Protein AF-A0A8X7U246-F1 (afdb_monomer_lite)

Organism: Brassica carinata (NCBI:txid52824)

pLDDT: mean 84.56, std 9.8, range [58.06, 97.25]

Structure (mmCIF, N/CA/C/O backbone):
data_AF-A0A8X7U246-F1
#
_entry.id   AF-A0A8X7U246-F1
#
loop_
_atom_site.group_PDB
_atom_site.id
_atom_site.type_symbol
_atom_site.label_atom_id
_atom_site.label_alt_id
_atom_site.label_comp_id
_atom_site.label_asym_id
_atom_site.label_entity_id
_atom_site.label_seq_id
_atom_site.pdbx_PDB_ins_code
_atom_site.Cartn_x
_atom_site.Cartn_y
_atom_site.Cartn_z
_atom_site.occupancy
_atom_site.B_iso_or_equiv
_atom_site.auth_seq_id
_atom_site.auth_comp_id
_atom_site.auth_asym_id
_atom_site.auth_atom_id
_atom_site.pdbx_PDB_model_num
ATOM 1 N N . MET A 1 1 ? -0.675 -18.477 -18.132 1.00 85.25 1 MET A N 1
ATOM 2 C CA . MET A 1 1 ? 0.510 -18.354 -17.237 1.00 85.25 1 MET A CA 1
ATOM 3 C C . MET A 1 1 ? 0.251 -17.284 -16.170 1.00 85.25 1 MET A C 1
ATOM 5 O O . MET A 1 1 ? -0.617 -16.451 -16.395 1.00 85.25 1 MET A O 1
ATOM 9 N N . ILE A 1 2 ? 0.934 -17.283 -15.015 1.00 87.19 2 ILE A N 1
ATOM 10 C CA . ILE A 1 2 ? 0.775 -16.245 -13.965 1.00 87.19 2 ILE A CA 1
ATOM 11 C C . ILE A 1 2 ? 1.991 -15.308 -13.967 1.00 87.19 2 ILE A C 1
ATOM 13 O O . ILE A 1 2 ? 3.134 -15.756 -13.953 1.00 87.19 2 ILE A O 1
ATOM 17 N N . CYS A 1 3 ? 1.748 -13.997 -13.953 1.00 85.56 3 CYS A N 1
ATOM 18 C CA . CYS A 1 3 ? 2.778 -12.969 -13.800 1.00 85.56 3 CYS A CA 1
ATOM 19 C C . CYS A 1 3 ? 3.376 -13.012 -12.384 1.00 85.56 3 CYS A C 1
ATOM 21 O O . CYS A 1 3 ? 2.757 -12.506 -11.459 1.00 85.56 3 CYS A O 1
ATOM 23 N N . ARG A 1 4 ? 4.598 -13.518 -12.174 1.00 81.94 4 ARG A N 1
ATOM 24 C CA . ARG A 1 4 ? 5.212 -13.522 -10.821 1.00 81.94 4 ARG A CA 1
ATOM 25 C C . ARG A 1 4 ? 5.522 -12.127 -10.260 1.00 81.94 4 ARG A C 1
ATOM 27 O O . ARG A 1 4 ? 5.638 -11.960 -9.057 1.00 81.94 4 ARG A O 1
ATOM 34 N N . LYS A 1 5 ? 5.613 -11.110 -11.124 1.00 77.44 5 LYS A N 1
ATOM 35 C CA . LYS A 1 5 ? 5.835 -9.707 -10.723 1.00 77.44 5 LYS A CA 1
ATOM 36 C C . LYS A 1 5 ? 4.570 -9.006 -10.219 1.00 77.44 5 LYS A C 1
ATOM 38 O O . LYS A 1 5 ? 4.666 -7.935 -9.638 1.00 77.44 5 LYS A O 1
ATOM 43 N N . CYS A 1 6 ? 3.389 -9.538 -10.524 1.00 82.62 6 CYS A N 1
ATOM 44 C CA . CYS A 1 6 ? 2.127 -8.824 -10.324 1.00 82.62 6 CYS A CA 1
ATOM 45 C C . CYS A 1 6 ? 0.922 -9.727 -10.020 1.00 82.62 6 CYS A C 1
ATOM 47 O O . CYS A 1 6 ? -0.204 -9.240 -9.987 1.00 82.62 6 CYS A O 1
ATOM 49 N N . TYR A 1 7 ? 1.152 -11.034 -9.877 1.00 82.31 7 TYR A N 1
ATOM 50 C CA . TYR A 1 7 ? 0.203 -12.130 -9.637 1.00 82.31 7 TYR A CA 1
ATOM 51 C C . TYR A 1 7 ? -1.037 -12.191 -10.549 1.00 82.31 7 TYR A C 1
ATOM 53 O O . TYR A 1 7 ? -1.953 -12.973 -10.318 1.00 82.31 7 TYR A O 1
ATOM 61 N N . ALA A 1 8 ? -1.062 -11.425 -11.642 1.00 85.69 8 ALA A N 1
ATOM 62 C CA . ALA A 1 8 ? -2.147 -11.465 -12.613 1.00 85.69 8 ALA A CA 1
ATOM 63 C C . ALA A 1 8 ? -2.108 -12.753 -13.455 1.00 85.69 8 ALA A C 1
ATOM 65 O O . ALA A 1 8 ? -1.037 -13.182 -13.899 1.00 85.69 8 ALA A O 1
ATOM 66 N N . ARG A 1 9 ? -3.285 -13.327 -13.741 1.00 89.69 9 ARG A N 1
ATOM 67 C CA . ARG A 1 9 ? -3.438 -14.359 -14.777 1.00 89.69 9 ARG A CA 1
ATOM 68 C C . ARG A 1 9 ? -3.222 -13.731 -16.156 1.00 89.69 9 ARG A C 1
ATOM 70 O O . ARG A 1 9 ? -3.802 -12.693 -16.465 1.00 89.69 9 ARG A O 1
ATOM 77 N N . LEU A 1 10 ? -2.375 -14.364 -16.961 1.00 87.50 10 LEU A N 1
ATOM 78 C CA . LEU A 1 10 ? -2.046 -13.972 -18.328 1.00 87.50 10 LEU A CA 1
ATOM 79 C C . LEU A 1 10 ? -2.591 -14.990 -19.325 1.00 87.50 10 LEU A C 1
ATOM 81 O O . LEU A 1 10 ? -2.579 -16.201 -19.065 1.00 87.50 10 LEU A O 1
ATOM 85 N N . HIS A 1 11 ? -2.982 -14.473 -20.489 1.00 91.62 11 HIS A N 1
ATOM 86 C CA . HIS A 1 11 ? -3.364 -15.270 -21.646 1.00 91.62 11 HIS A CA 1
ATOM 87 C C . HIS A 1 11 ? -2.231 -16.244 -22.042 1.00 91.62 11 HIS A C 1
ATOM 89 O O . HIS A 1 11 ? -1.060 -15.876 -21.918 1.00 91.62 11 HIS A O 1
ATOM 95 N N . PRO A 1 12 ? -2.524 -17.465 -22.529 1.00 90.19 12 PRO A N 1
ATOM 96 C CA . PRO A 1 12 ? -1.502 -18.475 -22.836 1.00 90.19 12 PRO A CA 1
ATOM 97 C C . PRO A 1 12 ? -0.451 -18.043 -23.867 1.00 90.19 12 PRO A C 1
ATOM 99 O O . PRO A 1 12 ? 0.676 -18.514 -23.813 1.00 90.19 12 PRO A O 1
ATOM 102 N N . ARG A 1 13 ? -0.802 -17.119 -24.772 1.00 91.75 13 ARG A N 1
ATOM 103 C CA . ARG A 1 13 ? 0.113 -16.547 -25.781 1.00 91.75 13 ARG A CA 1
ATOM 104 C C . ARG A 1 13 ? 0.877 -15.299 -25.315 1.00 91.75 13 ARG A C 1
ATOM 106 O O . ARG A 1 13 ? 1.617 -14.711 -26.094 1.00 91.75 13 ARG A O 1
ATOM 113 N N . ALA A 1 14 ? 0.670 -14.840 -24.083 1.00 88.88 14 ALA A N 1
ATOM 114 C CA . ALA A 1 14 ? 1.340 -13.642 -23.594 1.00 88.88 14 ALA A CA 1
ATOM 115 C C . ALA A 1 14 ? 2.805 -13.949 -23.247 1.00 88.88 14 ALA A C 1
ATOM 117 O O . ALA A 1 14 ? 3.074 -14.692 -22.306 1.00 88.88 14 ALA A O 1
ATOM 118 N N . VAL A 1 15 ? 3.741 -13.331 -23.970 1.00 86.06 15 VAL A N 1
ATOM 119 C CA . VAL A 1 15 ? 5.191 -13.444 -23.711 1.00 86.06 15 VAL A CA 1
ATOM 120 C C . VAL A 1 15 ? 5.674 -12.511 -22.593 1.00 86.06 15 VAL A C 1
ATOM 122 O O . VAL A 1 15 ? 6.714 -12.747 -21.986 1.00 86.06 15 VAL A O 1
ATOM 125 N N . ASN A 1 16 ? 4.905 -11.464 -22.276 1.00 81.19 16 ASN A N 1
ATOM 126 C CA . ASN A 1 16 ? 5.168 -10.553 -21.166 1.00 81.19 16 ASN A CA 1
ATOM 127 C C . ASN A 1 16 ? 3.856 -10.029 -20.561 1.00 81.19 16 ASN A C 1
ATOM 129 O O . ASN A 1 16 ? 2.810 -9.995 -21.211 1.00 81.19 16 ASN A O 1
ATOM 133 N N . CYS A 1 17 ? 3.910 -9.597 -19.303 1.00 85.69 17 CYS A N 1
ATOM 134 C CA . CYS A 1 17 ? 2.797 -8.907 -18.670 1.00 85.69 17 CYS A CA 1
ATOM 135 C C . CYS A 1 17 ? 2.791 -7.426 -19.075 1.00 85.69 17 CYS A C 1
ATOM 137 O O . CYS A 1 17 ? 3.802 -6.749 -18.927 1.00 85.69 17 CYS A O 1
ATOM 139 N N . MET A 1 18 ? 1.648 -6.909 -19.535 1.00 78.06 18 MET A N 1
ATOM 140 C CA . MET A 1 18 ? 1.472 -5.488 -19.890 1.00 78.06 18 MET A CA 1
ATOM 141 C C . MET A 1 18 ? 0.794 -4.666 -18.782 1.00 78.06 18 MET A C 1
ATOM 143 O O . MET A 1 18 ? 0.366 -3.533 -18.996 1.00 78.06 18 MET A O 1
ATOM 147 N N . LYS A 1 19 ? 0.619 -5.234 -17.583 1.00 78.25 19 LYS A N 1
ATOM 148 C CA . LYS A 1 19 ? -0.090 -4.539 -16.505 1.00 78.25 19 LYS A CA 1
ATOM 149 C C . LYS A 1 19 ? 0.774 -3.368 -16.035 1.00 78.25 19 LYS A C 1
ATOM 151 O O . LYS A 1 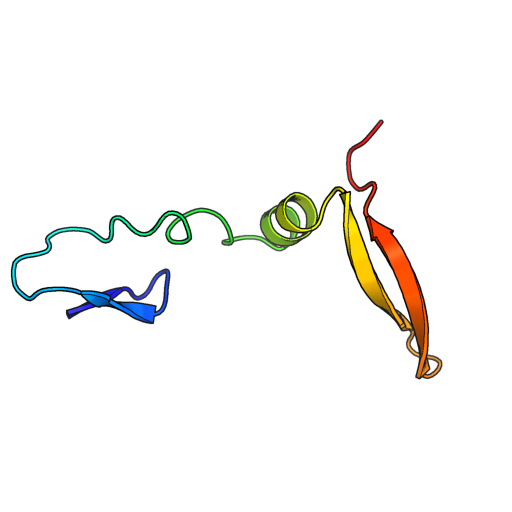19 ? 1.894 -3.590 -15.602 1.00 78.25 19 LYS A O 1
ATOM 156 N N . LYS A 1 20 ? 0.227 -2.147 -16.002 1.00 66.19 20 LYS A N 1
ATOM 157 C CA . LYS A 1 20 ? 0.911 -0.936 -15.487 1.00 66.19 20 LYS A CA 1
ATOM 158 C C . LYS A 1 20 ? 1.538 -1.116 -14.089 1.00 66.19 20 LYS A C 1
ATOM 160 O O . LYS A 1 20 ? 2.504 -0.445 -13.759 1.00 66.19 20 LYS A O 1
ATOM 165 N N . LYS A 1 21 ? 0.998 -2.037 -13.273 1.00 66.25 21 LYS A N 1
ATOM 166 C CA . LYS A 1 21 ? 1.535 -2.420 -11.951 1.00 66.25 21 LYS A CA 1
ATOM 167 C C . LYS A 1 21 ? 2.765 -3.338 -12.006 1.00 66.25 21 LYS A C 1
ATOM 169 O O . LYS A 1 21 ? 3.469 -3.441 -11.008 1.00 66.25 21 LYS A O 1
ATOM 174 N N . CYS A 1 22 ? 3.018 -4.051 -13.106 1.00 67.44 22 CYS A N 1
ATOM 175 C CA . CYS A 1 22 ? 4.193 -4.908 -13.206 1.00 67.44 22 CYS A CA 1
ATOM 176 C C . CYS A 1 22 ? 5.421 -4.043 -13.524 1.00 67.44 22 CYS A C 1
ATOM 178 O O . CYS A 1 22 ? 5.583 -3.562 -14.639 1.00 67.44 22 CYS A O 1
ATOM 180 N N . GLY A 1 23 ? 6.279 -3.823 -12.526 1.00 62.22 23 GLY A N 1
ATOM 181 C CA . GLY A 1 23 ? 7.582 -3.187 -12.749 1.00 62.22 23 GLY A CA 1
ATOM 182 C C . GLY A 1 23 ? 8.041 -2.169 -11.712 1.00 62.22 23 GLY A C 1
ATOM 183 O O . GLY A 1 23 ? 9.239 -1.927 -11.667 1.00 62.22 23 GLY A O 1
ATOM 184 N N . ASN A 1 24 ? 7.165 -1.634 -10.856 1.00 61.34 24 ASN A N 1
ATOM 185 C CA . ASN A 1 24 ? 7.491 -0.403 -10.120 1.00 61.34 24 ASN A CA 1
ATOM 186 C C . ASN A 1 24 ? 7.306 -0.466 -8.597 1.00 61.34 24 ASN A C 1
ATOM 188 O O . ASN A 1 24 ? 6.998 0.545 -7.984 1.00 61.34 24 ASN A O 1
ATOM 192 N N . SER A 1 25 ? 7.457 -1.637 -7.979 1.00 58.06 25 SER A N 1
ATOM 193 C CA . SER A 1 25 ? 7.478 -1.764 -6.514 1.00 58.06 25 SER A CA 1
ATOM 194 C C . SER A 1 25 ? 8.432 -2.876 -6.085 1.00 58.06 25 SER A C 1
ATOM 196 O O . SER A 1 25 ? 8.000 -3.927 -5.612 1.00 58.06 25 SER A O 1
ATOM 198 N N . LYS A 1 26 ? 9.729 -2.700 -6.359 1.00 67.56 26 LYS A N 1
ATOM 199 C CA . LYS A 1 26 ? 10.762 -3.675 -5.965 1.00 67.56 26 LYS A CA 1
ATOM 200 C C . LYS A 1 26 ? 11.429 -3.291 -4.650 1.00 67.56 26 LYS A C 1
ATOM 202 O O . LYS A 1 26 ? 11.980 -4.156 -3.981 1.00 67.56 26 LYS A O 1
ATOM 207 N N . THR A 1 27 ? 11.374 -2.011 -4.293 1.00 80.94 27 THR A N 1
ATOM 208 C CA . THR A 1 27 ? 12.019 -1.456 -3.106 1.00 80.94 27 THR A CA 1
ATOM 209 C C . THR A 1 27 ? 11.008 -0.725 -2.218 1.00 80.94 27 THR A C 1
ATOM 211 O O . THR A 1 27 ? 9.983 -0.246 -2.712 1.00 80.94 27 THR A O 1
ATOM 214 N N . PRO A 1 28 ? 11.288 -0.569 -0.913 1.00 84.38 28 PRO A N 1
ATOM 215 C CA . PRO A 1 28 ? 10.471 0.265 -0.029 1.00 84.38 28 PRO A CA 1
ATOM 216 C C . PRO A 1 28 ? 10.322 1.710 -0.534 1.00 84.38 28 PRO A C 1
ATOM 218 O O . PRO A 1 28 ? 9.258 2.311 -0.404 1.00 84.38 28 PRO A O 1
ATOM 221 N N . ALA A 1 29 ? 11.352 2.254 -1.188 1.00 85.56 29 ALA A N 1
ATOM 222 C CA . ALA A 1 29 ? 11.312 3.596 -1.766 1.00 85.56 29 ALA A CA 1
ATOM 223 C C . ALA A 1 29 ? 10.265 3.729 -2.885 1.00 85.56 29 ALA A C 1
ATOM 225 O O . ALA A 1 29 ? 9.635 4.777 -3.024 1.00 85.56 29 ALA A O 1
ATOM 226 N N . ASP A 1 30 ? 10.040 2.671 -3.664 1.00 83.75 30 ASP A N 1
ATOM 227 C CA . ASP A 1 30 ? 9.007 2.667 -4.700 1.00 83.75 30 ASP A CA 1
ATOM 228 C C . ASP A 1 30 ? 7.597 2.748 -4.101 1.00 83.75 30 ASP A C 1
ATOM 230 O O . ASP A 1 30 ? 6.727 3.446 -4.628 1.00 83.75 30 ASP A O 1
ATOM 234 N N . PHE A 1 31 ? 7.378 2.072 -2.968 1.00 84.12 31 PHE A N 1
ATOM 235 C CA . PHE A 1 31 ? 6.127 2.170 -2.221 1.00 84.12 31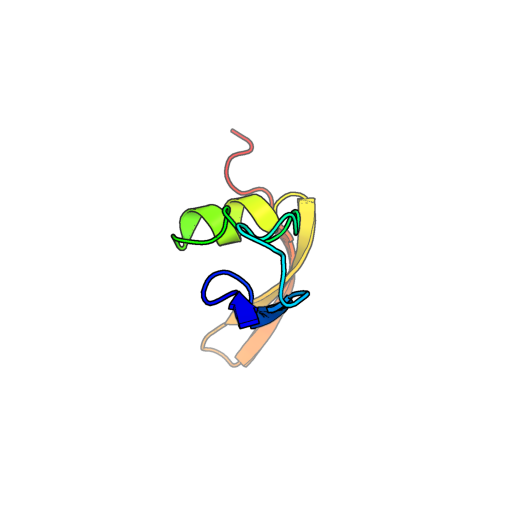 PHE A CA 1
ATOM 236 C C . PHE A 1 31 ? 5.898 3.603 -1.731 1.00 84.12 31 PHE A C 1
ATOM 238 O O . PHE A 1 31 ? 4.834 4.163 -1.997 1.00 84.12 31 PHE A O 1
ATOM 245 N N . LEU A 1 32 ? 6.910 4.226 -1.118 1.00 88.25 32 LEU A N 1
ATOM 246 C CA . LEU A 1 32 ? 6.830 5.608 -0.630 1.00 88.25 32 LEU A CA 1
ATOM 247 C C . LEU A 1 32 ? 6.529 6.609 -1.757 1.00 88.25 32 LEU A C 1
ATOM 249 O O . LEU A 1 32 ? 5.674 7.478 -1.606 1.00 88.25 32 LEU A O 1
ATOM 253 N N . LYS A 1 33 ? 7.144 6.437 -2.934 1.00 86.06 33 LYS A N 1
ATOM 254 C CA . LYS A 1 33 ? 6.822 7.241 -4.126 1.00 86.06 33 LYS A CA 1
ATOM 255 C C . LYS A 1 33 ? 5.373 7.043 -4.586 1.00 86.06 33 LYS A C 1
ATOM 257 O O . LYS A 1 33 ? 4.738 7.996 -5.029 1.00 86.06 33 LYS A O 1
ATOM 262 N N . SER A 1 34 ? 4.835 5.824 -4.480 1.00 83.06 34 SER A N 1
ATOM 263 C CA . SER A 1 34 ? 3.478 5.491 -4.942 1.00 83.06 34 SER A CA 1
ATOM 264 C C . SER A 1 34 ? 2.346 6.068 -4.079 1.00 83.06 34 SER A C 1
ATOM 266 O O . SER A 1 34 ? 1.217 6.200 -4.563 1.00 83.06 34 SER A O 1
ATOM 268 N N . ILE A 1 35 ? 2.634 6.404 -2.817 1.00 87.94 35 ILE A N 1
ATOM 269 C CA . ILE A 1 35 ? 1.666 6.961 -1.858 1.00 87.94 35 ILE A CA 1
ATOM 270 C C . ILE A 1 35 ? 1.749 8.489 -1.734 1.00 87.94 35 ILE A C 1
ATOM 272 O O . ILE A 1 35 ? 0.938 9.087 -1.029 1.00 87.94 35 ILE A O 1
ATOM 276 N N . ARG A 1 36 ? 2.690 9.136 -2.433 1.00 88.06 36 ARG A N 1
ATOM 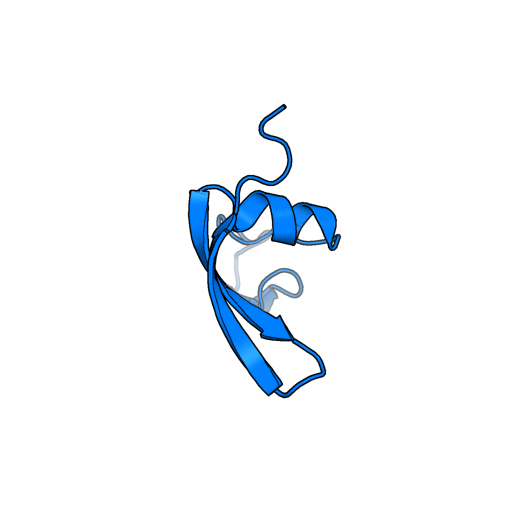277 C CA . ARG A 1 36 ? 2.856 10.594 -2.414 1.00 88.06 36 ARG A CA 1
ATOM 278 C C . ARG A 1 36 ? 1.574 11.307 -2.863 1.00 88.06 36 ARG A C 1
ATOM 280 O O . ARG A 1 36 ? 0.986 10.947 -3.882 1.00 88.06 36 ARG A O 1
ATOM 287 N N . GLY A 1 37 ? 1.150 12.310 -2.095 1.00 87.50 37 GLY A N 1
ATOM 288 C CA . GLY A 1 37 ? -0.061 13.105 -2.334 1.00 87.50 37 GLY A CA 1
ATOM 289 C C . GLY A 1 37 ? -1.379 12.352 -2.122 1.00 87.50 37 GLY A C 1
ATOM 290 O O . GLY A 1 37 ? -2.447 12.912 -2.347 1.00 87.50 37 GLY A O 1
ATOM 291 N N . ARG A 1 38 ? -1.337 11.081 -1.703 1.00 90.50 38 ARG A N 1
ATOM 292 C CA . ARG A 1 38 ? -2.537 10.294 -1.404 1.00 90.50 38 ARG A CA 1
ATOM 293 C C . ARG A 1 38 ? -2.829 10.332 0.096 1.00 90.50 38 ARG A C 1
ATOM 295 O O . ARG A 1 38 ? -1.879 10.351 0.884 1.00 90.50 38 ARG A O 1
ATOM 302 N N . PRO A 1 39 ? -4.110 10.306 0.506 1.00 93.44 39 PRO A N 1
ATOM 303 C CA . PRO A 1 39 ? -4.469 10.080 1.897 1.00 93.44 39 PRO A CA 1
ATOM 304 C C . PRO A 1 39 ? -3.918 8.734 2.367 1.00 93.44 39 PRO A C 1
ATOM 306 O O . PRO A 1 39 ? -4.133 7.704 1.726 1.00 93.44 39 PRO A O 1
ATOM 309 N N . VAL A 1 40 ? -3.207 8.750 3.484 1.00 94.19 40 VAL A N 1
ATOM 310 C CA . VAL A 1 40 ? -2.629 7.573 4.126 1.00 94.19 40 VAL A CA 1
ATOM 311 C C . VAL A 1 40 ? -3.003 7.551 5.599 1.00 94.19 40 VAL A C 1
ATOM 313 O O . VAL A 1 40 ? -3.256 8.594 6.204 1.00 94.19 40 VAL A O 1
ATOM 316 N N . VAL A 1 41 ? -3.028 6.346 6.166 1.00 94.81 41 VAL A N 1
ATOM 317 C CA . VAL A 1 41 ? -3.141 6.127 7.608 1.00 94.81 41 VAL A CA 1
ATOM 318 C C . VAL A 1 41 ? -1.826 5.536 8.104 1.00 94.81 41 VAL A C 1
ATOM 320 O O . VAL A 1 41 ? -1.331 4.572 7.522 1.00 94.81 41 VAL A O 1
ATOM 323 N N . VAL A 1 42 ? -1.255 6.122 9.152 1.00 93.31 42 VAL A N 1
ATOM 324 C CA . VAL A 1 42 ? -0.013 5.683 9.790 1.00 93.31 42 VAL A CA 1
ATOM 325 C C . VAL A 1 42 ? -0.340 5.211 11.195 1.00 93.31 42 VAL A C 1
ATOM 327 O O . VAL A 1 42 ? -0.798 5.996 12.022 1.00 93.31 42 VAL A O 1
ATOM 330 N N . LYS A 1 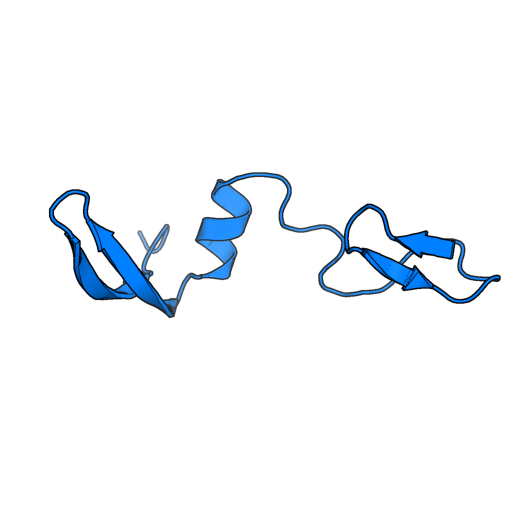43 ? -0.079 3.933 11.459 1.00 96.19 43 LYS A N 1
ATOM 331 C CA . LYS A 1 43 ? -0.260 3.334 12.776 1.00 96.19 43 LYS A CA 1
ATOM 332 C C . LYS A 1 43 ? 1.046 3.385 13.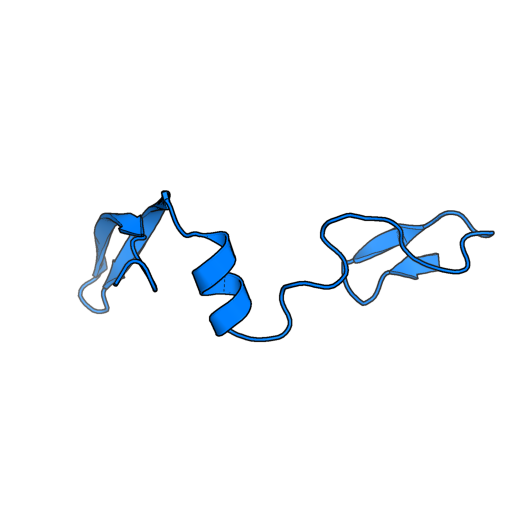559 1.00 96.19 43 LYS A C 1
ATOM 334 O O . LYS A 1 43 ? 2.057 2.857 13.099 1.00 96.19 43 LYS A O 1
ATOM 339 N N . LEU A 1 44 ? 1.025 4.026 14.723 1.00 94.62 44 LEU A N 1
ATOM 340 C CA . LEU A 1 44 ? 2.172 4.092 15.627 1.00 94.62 44 LEU A CA 1
ATOM 341 C C . LEU A 1 44 ? 2.240 2.860 16.536 1.00 94.62 44 LEU A C 1
ATOM 343 O O . LEU A 1 44 ? 1.234 2.198 16.789 1.00 94.62 44 LEU A O 1
ATOM 347 N N . ASN A 1 45 ? 3.420 2.607 17.105 1.00 96.25 45 ASN A N 1
ATOM 348 C CA . ASN A 1 45 ? 3.640 1.529 18.080 1.00 96.25 45 ASN A CA 1
ATOM 349 C C . ASN A 1 45 ? 2.780 1.685 19.348 1.00 96.25 45 ASN A C 1
ATOM 351 O O . ASN A 1 45 ? 2.467 0.697 20.001 1.00 96.25 45 ASN A O 1
ATOM 355 N N . SER A 1 46 ? 2.361 2.913 19.669 1.00 96.12 46 SER A N 1
ATOM 356 C CA . SER A 1 46 ? 1.413 3.213 20.750 1.00 96.12 46 SER A CA 1
ATOM 357 C C . SER A 1 46 ? -0.034 2.814 20.432 1.00 96.12 46 SER A C 1
ATOM 359 O O . SER A 1 46 ? -0.909 2.965 21.278 1.00 96.12 46 SER A O 1
ATOM 361 N N . GLY A 1 47 ? -0.309 2.340 19.213 1.00 94.88 47 GLY A N 1
ATOM 362 C CA . GLY A 1 47 ? -1.642 1.958 18.750 1.00 94.88 47 GLY A CA 1
ATOM 363 C C . GLY A 1 47 ? -2.466 3.100 18.149 1.00 94.88 47 GLY A C 1
ATOM 364 O O . GLY A 1 47 ? -3.565 2.836 17.671 1.00 94.88 47 GLY A O 1
ATOM 365 N N . LEU A 1 48 ? -1.947 4.334 18.130 1.00 96.12 48 LEU A N 1
ATOM 366 C CA . LEU A 1 48 ? -2.620 5.498 17.541 1.00 96.12 48 LEU A CA 1
ATOM 367 C C . LEU A 1 48 ? -2.553 5.488 16.005 1.00 96.12 48 LEU A C 1
ATOM 369 O O . LEU A 1 48 ? -1.492 5.236 15.431 1.00 96.12 48 LEU A O 1
ATOM 373 N N . ASP A 1 49 ? -3.667 5.836 15.356 1.00 97.25 49 ASP A N 1
ATOM 374 C CA . ASP A 1 49 ? -3.784 5.970 13.901 1.00 97.25 49 ASP A CA 1
ATOM 375 C C . ASP A 1 49 ? -3.804 7.449 13.481 1.00 97.25 49 ASP A C 1
ATOM 377 O O . ASP A 1 49 ? -4.743 8.188 13.781 1.00 97.25 49 ASP A O 1
ATOM 381 N N . TYR A 1 50 ? -2.796 7.877 12.724 1.00 95.31 50 TYR A N 1
ATOM 382 C CA . TYR A 1 50 ? -2.716 9.216 12.138 1.00 95.31 50 TYR A CA 1
ATOM 383 C C . TYR A 1 50 ? -3.163 9.197 10.685 1.00 95.31 50 TYR A C 1
ATOM 385 O O . TYR A 1 50 ? -2.760 8.321 9.928 1.00 95.31 50 TYR A O 1
ATOM 393 N N . ARG A 1 51 ? -3.955 10.185 10.262 1.00 95.1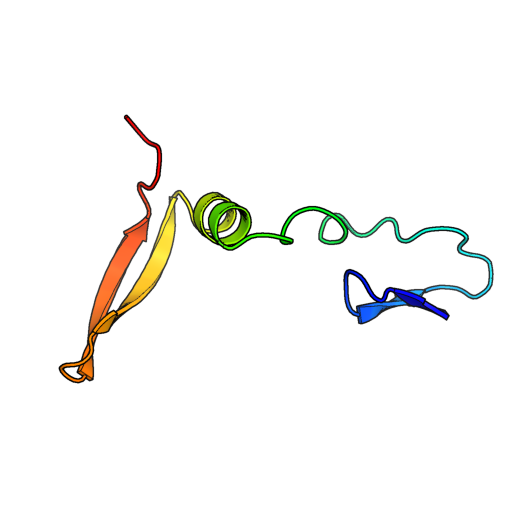2 51 ARG A N 1
ATOM 394 C CA . ARG A 1 51 ? -4.409 10.330 8.871 1.00 95.12 51 ARG A CA 1
ATOM 395 C C . ARG A 1 51 ? -3.849 11.611 8.271 1.00 95.12 51 ARG A C 1
ATOM 397 O O . ARG A 1 51 ? -3.890 12.654 8.914 1.00 95.12 51 ARG A O 1
ATOM 404 N N . GLY A 1 52 ? -3.351 11.549 7.042 1.00 93.38 52 GLY A N 1
ATOM 405 C CA . GLY A 1 52 ? -2.784 12.716 6.365 1.00 93.38 52 GLY A CA 1
ATOM 406 C C . GLY A 1 52 ? -2.336 12.412 4.942 1.00 93.38 52 GLY A C 1
ATOM 407 O O . GLY A 1 52 ? -2.490 11.290 4.467 1.00 93.38 52 GLY A O 1
ATOM 408 N N . GLN A 1 53 ? -1.792 13.408 4.245 1.00 91.94 53 GLN A N 1
ATOM 409 C CA . GLN A 1 53 ? -1.185 13.213 2.926 1.00 91.94 53 GLN A CA 1
ATOM 410 C C . GLN A 1 53 ? 0.322 12.978 3.066 1.00 91.94 53 GLN A C 1
ATOM 412 O O . GLN A 1 53 ? 0.998 13.690 3.805 1.00 91.94 53 GLN A O 1
ATOM 417 N N . SER A 1 54 ? 0.865 11.994 2.343 1.00 87.88 54 SER A N 1
ATOM 418 C CA . SER A 1 54 ? 2.316 11.771 2.312 1.00 87.88 54 SER A CA 1
ATOM 419 C C . SER A 1 54 ? 3.006 12.787 1.395 1.00 87.88 54 SER A C 1
ATOM 421 O O . SER A 1 54 ? 2.728 12.827 0.196 1.00 87.88 54 SER A O 1
ATOM 423 N N . LEU A 1 55 ? 3.933 13.573 1.948 1.00 85.44 55 LEU A N 1
ATOM 424 C CA . LEU A 1 55 ? 4.748 14.567 1.226 1.00 85.44 55 LEU A CA 1
ATOM 425 C C . LEU A 1 55 ? 6.195 14.093 1.000 1.00 85.44 55 LEU A C 1
ATOM 427 O O . LEU A 1 55 ? 7.117 14.894 0.865 1.00 85.44 55 LEU A O 1
ATOM 431 N N . PHE A 1 56 ? 6.426 12.777 1.014 1.00 82.94 56 PHE A N 1
ATOM 432 C CA . PHE A 1 56 ? 7.767 12.215 0.873 1.00 82.94 56 PHE A CA 1
ATOM 433 C C . PHE A 1 56 ? 8.436 12.675 -0.440 1.00 82.94 56 PHE A C 1
ATOM 435 O O . PHE A 1 56 ? 7.907 12.428 -1.528 1.00 82.94 56 PHE A O 1
ATOM 442 N N . GLY A 1 57 ? 9.608 13.317 -0.329 1.00 72.56 57 GLY A N 1
ATOM 443 C CA . GLY A 1 57 ? 10.400 13.806 -1.467 1.00 72.56 57 GLY A CA 1
ATOM 444 C C . GLY A 1 57 ? 9.854 15.069 -2.147 1.00 72.56 57 GLY A C 1
ATOM 445 O O . GLY A 1 57 ? 10.022 15.215 -3.355 1.00 72.56 57 GLY A O 1
ATOM 446 N N . SER A 1 58 ? 9.146 15.928 -1.409 1.00 75.38 58 SER A N 1
ATOM 447 C CA . SER A 1 58 ? 8.611 17.214 -1.890 1.00 75.38 58 SER A CA 1
ATOM 448 C C . SER A 1 58 ? 9.497 18.434 -1.558 1.00 75.38 58 SER A C 1
ATOM 450 O O . SER A 1 58 ? 9.000 19.555 -1.625 1.00 75.38 58 SER A O 1
ATOM 452 N N . LEU A 1 59 ? 10.771 18.219 -1.205 1.00 65.81 59 LEU A N 1
ATOM 453 C CA . LEU A 1 59 ? 11.800 19.247 -0.984 1.00 65.81 59 LEU A CA 1
ATOM 454 C C . LEU A 1 59 ? 12.905 19.127 -2.033 1.00 65.81 59 LEU A C 1
ATOM 456 O O . LEU A 1 59 ? 13.235 17.966 -2.377 1.00 65.81 59 LEU A O 1
#

Sequence (59 aa):
MICRKCYARLHPRAVNCMKKKCGNSKTPADFLKSIRGRPVVVKLNSGLDYRGQSLFGSL

Radius of gyration: 16.34 Å; chains: 1; bounding box: 16×38×46 Å

Foldseek 3Di:
DADPQQRDDDDPPDPDDPDPSRDQPPDPVSVLVVQAQHWDWDADPVRDIDIDGRPPPVD

InterPro domains:
  IPR001975 Large ribosomal subunit protein eL40 domain [PF01020] (1-26)
  IPR011332 Zinc-binding ribosomal protein [SSF57829] (1-26)
  IPR038587 Large ribosomal subunit protein eL40 superfamily [G3DSA:4.10.1060.50] (1-29)

Secondary structure (DSSP, 8-state):
-B-TTT--B--TT-SS---TTTTS-SSHHHHHHHTBTSEEEEE-TTS-EEEEEB-TT--